Protein AF-A0A8D9GZ28-F1 (afdb_monomer_lite)

Organism: Brassica campestris (NCBI:txid3711)

pLDDT: mean 84.38, std 13.71, range [36.69, 97.56]

Structure (mmCIF, N/CA/C/O backbone):
data_AF-A0A8D9GZ28-F1
#
_entry.id   AF-A0A8D9GZ28-F1
#
loop_
_atom_site.group_PDB
_atom_site.id
_atom_site.type_symbol
_atom_site.label_atom_id
_atom_site.label_alt_id
_atom_site.label_comp_id
_atom_site.label_asym_id
_atom_site.label_entity_id
_atom_site.label_seq_id
_atom_site.pdbx_PDB_ins_code
_atom_site.Cartn_x
_atom_site.Cartn_y
_atom_site.Cartn_z
_atom_site.occupancy
_atom_site.B_iso_or_equiv
_atom_site.auth_seq_id
_atom_site.auth_comp_id
_atom_site.auth_asym_id
_atom_site.auth_atom_id
_atom_site.pdbx_PDB_model_num
ATOM 1 N N . HIS A 1 1 ? 12.705 -8.257 -7.515 1.00 62.69 1 HIS A N 1
ATOM 2 C CA . HIS A 1 1 ? 11.399 -8.961 -7.619 1.00 62.69 1 HIS A CA 1
ATOM 3 C C . HIS A 1 1 ? 10.559 -8.433 -8.793 1.00 62.69 1 HIS A C 1
ATOM 5 O O . HIS A 1 1 ? 10.977 -7.463 -9.415 1.00 62.69 1 HIS A O 1
ATOM 11 N N . VAL A 1 2 ? 9.420 -9.063 -9.138 1.00 76.19 2 VAL A N 1
ATOM 12 C CA . VAL A 1 2 ? 8.574 -8.707 -10.313 1.00 76.19 2 VAL A CA 1
ATOM 13 C C . VAL A 1 2 ? 8.165 -7.224 -10.328 1.00 76.19 2 VAL A C 1
ATOM 15 O O . VAL A 1 2 ? 8.176 -6.604 -11.382 1.00 76.19 2 VAL A O 1
ATOM 18 N N . LEU A 1 3 ? 7.915 -6.611 -9.168 1.00 77.62 3 LEU A N 1
ATOM 19 C CA . LEU A 1 3 ? 7.583 -5.180 -9.078 1.00 77.62 3 LEU A CA 1
ATOM 20 C C . LEU A 1 3 ? 8.746 -4.242 -9.447 1.00 77.62 3 LEU A C 1
ATOM 22 O O . LEU A 1 3 ? 8.520 -3.180 -10.010 1.00 77.62 3 LEU A O 1
ATOM 26 N N . GLU A 1 4 ? 9.990 -4.648 -9.198 1.00 75.75 4 GLU A N 1
ATOM 27 C CA . GLU A 1 4 ? 11.182 -3.823 -9.456 1.00 75.75 4 GLU A CA 1
ATOM 28 C C . GLU A 1 4 ? 11.716 -4.009 -10.884 1.00 75.75 4 GLU A C 1
ATOM 30 O O . GLU A 1 4 ? 12.167 -3.059 -11.523 1.00 75.75 4 GLU A O 1
ATOM 35 N N . ARG A 1 5 ? 11.691 -5.253 -11.389 1.00 77.81 5 ARG A N 1
ATOM 36 C CA . ARG A 1 5 ? 12.370 -5.661 -12.638 1.00 77.81 5 ARG A CA 1
ATOM 37 C C . ARG A 1 5 ? 11.463 -6.359 -13.654 1.00 77.81 5 ARG A C 1
ATOM 39 O O . ARG A 1 5 ? 11.914 -6.643 -14.757 1.00 77.81 5 ARG A O 1
ATOM 46 N N . GLY A 1 6 ? 10.218 -6.660 -13.290 1.00 79.19 6 GLY A N 1
ATOM 47 C CA . GLY A 1 6 ? 9.246 -7.293 -14.184 1.00 79.19 6 GLY A CA 1
ATOM 48 C C . GLY A 1 6 ? 8.712 -6.320 -15.227 1.00 79.19 6 GLY A C 1
ATOM 49 O O . GLY A 1 6 ? 8.890 -5.100 -15.102 1.00 79.19 6 GLY A O 1
ATOM 50 N N . LYS A 1 7 ? 8.065 -6.867 -16.256 1.00 84.12 7 LYS A N 1
ATOM 51 C CA . LYS A 1 7 ? 7.488 -6.085 -17.357 1.00 84.12 7 LYS A CA 1
ATOM 52 C C . LYS A 1 7 ? 6.308 -5.236 -16.859 1.00 84.12 7 LYS A C 1
ATOM 54 O O . LYS A 1 7 ? 5.641 -5.650 -15.909 1.00 84.12 7 LYS A O 1
ATOM 59 N N . PRO A 1 8 ? 5.995 -4.098 -17.505 1.00 81.44 8 PRO A N 1
ATOM 60 C CA . PRO A 1 8 ? 4.851 -3.263 -17.129 1.00 81.44 8 PRO A CA 1
ATOM 61 C C . PRO A 1 8 ? 3.535 -4.045 -16.997 1.00 81.44 8 PRO A C 1
ATOM 63 O O . PRO A 1 8 ? 2.832 -3.887 -16.006 1.00 81.44 8 PRO A O 1
ATOM 66 N N . ASP A 1 9 ? 3.257 -4.975 -17.916 1.00 85.31 9 ASP A N 1
ATOM 67 C CA . ASP A 1 9 ? 2.042 -5.804 -17.877 1.00 85.31 9 ASP A CA 1
ATOM 68 C C . ASP A 1 9 ? 1.974 -6.731 -16.654 1.00 85.31 9 ASP A C 1
ATOM 70 O O . ASP A 1 9 ? 0.899 -7.000 -16.120 1.00 85.31 9 ASP A O 1
ATOM 74 N N . GLU A 1 10 ? 3.119 -7.236 -16.190 1.00 84.88 10 GLU A N 1
ATOM 75 C CA . GLU A 1 10 ? 3.182 -8.085 -14.997 1.00 84.88 10 GLU A CA 1
ATOM 76 C C . GLU A 1 10 ? 2.933 -7.263 -13.732 1.00 84.88 10 GLU A C 1
ATOM 78 O O . GLU A 1 10 ? 2.242 -7.727 -12.826 1.00 84.88 10 GLU A O 1
ATOM 83 N N . ARG A 1 11 ? 3.454 -6.030 -13.687 1.00 83.56 11 ARG A N 1
ATOM 84 C CA . ARG A 1 11 ? 3.205 -5.084 -12.590 1.00 83.56 11 ARG A CA 1
ATOM 85 C C . ARG A 1 11 ? 1.737 -4.685 -12.544 1.00 83.56 11 ARG A C 1
ATOM 87 O O . ARG A 1 11 ? 1.128 -4.782 -11.483 1.00 83.56 11 ARG A O 1
ATOM 94 N N . ARG A 1 12 ? 1.150 -4.353 -13.697 1.00 84.75 12 ARG A N 1
ATOM 95 C CA . ARG A 1 12 ? -0.273 -4.017 -13.816 1.00 84.75 12 ARG A CA 1
ATOM 96 C C . ARG A 1 12 ? -1.169 -5.130 -13.285 1.00 84.75 12 ARG A C 1
ATOM 98 O O . ARG A 1 12 ? -2.037 -4.869 -12.466 1.00 84.75 12 ARG A O 1
ATOM 105 N N . ARG A 1 13 ? -0.896 -6.390 -13.637 1.00 88.12 13 ARG A N 1
ATOM 106 C CA . ARG A 1 13 ? -1.645 -7.546 -13.103 1.00 88.12 13 ARG A CA 1
ATOM 107 C C . ARG A 1 13 ? -1.566 -7.680 -11.582 1.00 88.12 13 ARG A C 1
ATOM 109 O O . ARG A 1 13 ? -2.478 -8.233 -10.970 1.00 88.12 13 ARG A O 1
ATOM 116 N N . ILE A 1 14 ? -0.460 -7.262 -10.966 1.00 87.62 14 ILE A N 1
ATOM 117 C CA . ILE A 1 14 ? -0.334 -7.252 -9.503 1.00 87.62 14 ILE A CA 1
ATOM 118 C C . ILE A 1 14 ? -1.200 -6.132 -8.929 1.00 87.62 14 ILE A C 1
ATOM 120 O O . ILE A 1 14 ? -1.945 -6.374 -7.984 1.00 87.62 14 ILE A O 1
ATOM 124 N N . ILE A 1 15 ? -1.147 -4.946 -9.530 1.00 86.31 15 ILE A N 1
ATOM 125 C CA . ILE A 1 15 ? -1.923 -3.778 -9.107 1.00 86.31 15 ILE A CA 1
ATOM 126 C C . ILE A 1 15 ? -3.421 -4.056 -9.222 1.00 86.31 15 ILE A C 1
ATOM 128 O O . ILE A 1 15 ? -4.127 -3.903 -8.235 1.00 86.31 15 ILE A O 1
ATOM 132 N N . GLU A 1 16 ? -3.883 -4.601 -10.348 1.00 88.56 16 GLU A N 1
ATOM 133 C CA . GLU A 1 16 ? -5.278 -5.017 -10.555 1.00 88.56 16 GLU A CA 1
ATOM 134 C C . GLU A 1 16 ? -5.781 -5.982 -9.471 1.00 88.56 16 GLU A C 1
ATOM 136 O O . GLU A 1 16 ? -6.952 -5.957 -9.101 1.00 88.56 16 GLU A O 1
ATOM 141 N N . LYS A 1 17 ? -4.907 -6.847 -8.939 1.00 89.38 17 LYS A N 1
ATOM 142 C CA . LYS A 1 17 ? -5.259 -7.765 -7.845 1.00 89.38 17 LYS A CA 1
ATOM 143 C C . LYS A 1 17 ? -5.279 -7.100 -6.470 1.00 89.38 17 LYS A C 1
ATOM 145 O O . LYS A 1 17 ? -5.920 -7.641 -5.565 1.00 89.38 17 LYS A O 1
ATOM 150 N N . LEU A 1 18 ? -4.542 -6.004 -6.300 1.00 87.75 18 LEU A N 1
ATOM 151 C CA . LEU A 1 18 ? -4.477 -5.224 -5.064 1.00 87.75 18 LEU A CA 1
ATOM 152 C C . LEU A 1 18 ? -5.599 -4.191 -4.979 1.00 87.75 18 LEU A C 1
ATOM 154 O O . LEU A 1 18 ? -6.067 -3.924 -3.875 1.00 87.75 18 LEU A O 1
ATOM 158 N N . THR A 1 19 ? -6.045 -3.647 -6.113 1.00 88.06 19 THR A N 1
ATOM 159 C CA . THR A 1 19 ? -7.162 -2.703 -6.179 1.00 88.06 19 THR A CA 1
ATOM 160 C C . THR A 1 19 ? -8.415 -3.292 -5.524 1.00 88.06 19 THR A C 1
ATOM 162 O O . THR A 1 19 ? -8.812 -4.430 -5.784 1.00 88.06 19 THR A O 1
ATOM 165 N N . GLY A 1 20 ? -9.036 -2.512 -4.645 1.00 89.56 20 GLY A N 1
ATOM 166 C CA . GLY A 1 20 ? -10.173 -2.895 -3.810 1.00 89.56 20 GLY A CA 1
ATOM 167 C C . GLY A 1 20 ? -9.808 -3.698 -2.557 1.00 89.56 20 GLY A C 1
ATOM 168 O O . GLY A 1 20 ? -10.710 -4.127 -1.836 1.00 89.56 20 GLY A O 1
ATOM 169 N N . LYS A 1 21 ? -8.519 -3.962 -2.310 1.00 93.12 21 LYS A N 1
ATOM 170 C CA . LYS A 1 21 ? -8.012 -4.701 -1.140 1.00 93.12 21 LYS A CA 1
ATOM 171 C C . LYS A 1 21 ? -6.796 -4.038 -0.493 1.00 93.12 21 LYS A C 1
ATOM 173 O O . LYS A 1 21 ? -6.164 -4.662 0.359 1.00 93.12 21 LYS A O 1
ATOM 178 N N . VAL A 1 22 ? -6.444 -2.813 -0.873 1.00 93.56 22 VAL A N 1
ATOM 179 C CA . VAL A 1 22 ? -5.212 -2.132 -0.455 1.00 93.56 22 VAL A CA 1
ATOM 180 C C . VAL A 1 22 ? -5.149 -2.038 1.061 1.00 93.56 22 VAL A C 1
ATOM 182 O O . VAL A 1 22 ? -4.195 -2.532 1.654 1.00 93.56 22 VAL A O 1
ATOM 185 N N . VAL A 1 23 ? -6.203 -1.516 1.693 1.00 93.06 23 VAL A N 1
ATOM 186 C CA . VAL A 1 23 ? -6.277 -1.349 3.154 1.00 93.06 23 VAL A CA 1
ATOM 187 C C . VAL A 1 23 ? -6.086 -2.688 3.877 1.00 93.06 23 VAL A C 1
ATOM 189 O O . VAL A 1 23 ? -5.270 -2.793 4.791 1.00 93.06 23 VAL A O 1
ATOM 192 N N . GLN A 1 24 ? -6.775 -3.740 3.420 1.00 94.81 24 GLN A N 1
ATOM 193 C CA . GLN A 1 24 ? -6.678 -5.079 4.007 1.00 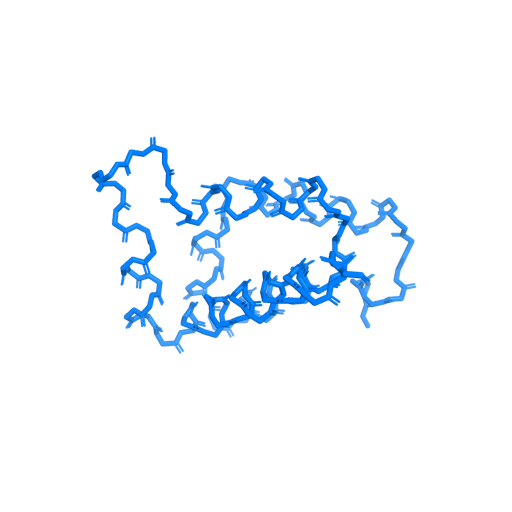94.81 24 GLN A CA 1
ATOM 194 C C . GLN A 1 24 ? -5.279 -5.691 3.827 1.00 94.81 24 GLN A C 1
ATOM 196 O O . GLN A 1 24 ? -4.742 -6.310 4.744 1.00 94.81 24 GLN A O 1
ATOM 201 N N . MET A 1 25 ? -4.680 -5.548 2.643 1.00 95.50 25 MET A N 1
ATOM 202 C CA . MET A 1 25 ? -3.348 -6.085 2.347 1.00 95.50 25 MET A CA 1
ATOM 203 C C . MET A 1 25 ? -2.250 -5.335 3.102 1.00 95.50 25 MET A C 1
ATOM 205 O O . MET A 1 25 ? -1.283 -5.956 3.538 1.00 95.50 25 MET A O 1
ATOM 209 N N . SER A 1 26 ? -2.412 -4.032 3.326 1.00 96.12 26 SER A N 1
ATOM 210 C CA . SER A 1 26 ? -1.479 -3.231 4.119 1.00 96.12 26 SER A CA 1
ATOM 211 C C . SER A 1 26 ? -1.400 -3.659 5.586 1.00 96.12 26 SER A C 1
ATOM 213 O O . SER A 1 26 ? -0.355 -3.480 6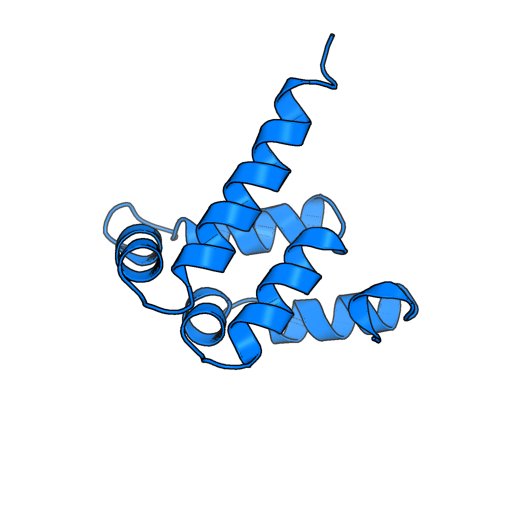.198 1.00 96.12 26 SER A O 1
ATOM 215 N N . GLN A 1 27 ? -2.460 -4.251 6.142 1.00 95.81 27 GLN A N 1
ATOM 216 C CA . GLN A 1 27 ? -2.501 -4.752 7.527 1.00 95.81 27 GLN A CA 1
ATOM 217 C C . GLN A 1 27 ? -1.923 -6.170 7.681 1.00 95.81 27 GLN A C 1
ATOM 219 O O . GLN A 1 27 ? -1.929 -6.748 8.767 1.00 95.81 27 GLN A O 1
ATOM 224 N N . ASN A 1 28 ? -1.437 -6.780 6.599 1.00 96.69 28 ASN A N 1
ATOM 225 C CA . ASN A 1 28 ? -0.829 -8.102 6.642 1.00 96.69 28 ASN A CA 1
ATOM 226 C C . ASN A 1 28 ? 0.699 -8.002 6.759 1.00 96.69 28 ASN A C 1
ATOM 228 O O . ASN A 1 28 ? 1.330 -7.304 5.972 1.00 96.69 28 ASN A O 1
ATOM 232 N N . MET A 1 29 ? 1.289 -8.799 7.657 1.00 94.94 29 MET A N 1
ATOM 233 C CA . MET A 1 29 ? 2.734 -8.841 7.939 1.00 94.94 29 MET A CA 1
ATOM 234 C C . MET A 1 29 ? 3.633 -8.949 6.694 1.00 94.94 29 MET A C 1
ATOM 236 O O . MET A 1 29 ? 4.745 -8.422 6.687 1.00 94.94 29 MET A O 1
ATOM 240 N N . TYR A 1 30 ? 3.187 -9.656 5.654 1.00 93.69 30 TYR A N 1
ATOM 241 C CA . TYR A 1 30 ? 3.979 -9.873 4.442 1.00 93.69 30 TYR A CA 1
ATOM 242 C C . TYR A 1 30 ? 3.468 -9.059 3.261 1.00 93.69 30 TYR A C 1
ATOM 244 O O . TYR A 1 30 ? 4.276 -8.531 2.494 1.00 93.69 30 TYR A O 1
ATOM 252 N N . ALA A 1 31 ? 2.145 -8.950 3.106 1.00 93.50 31 ALA A N 1
ATOM 253 C CA . ALA A 1 31 ? 1.565 -8.242 1.971 1.00 93.50 31 ALA A CA 1
ATOM 254 C C . ALA A 1 31 ? 1.758 -6.7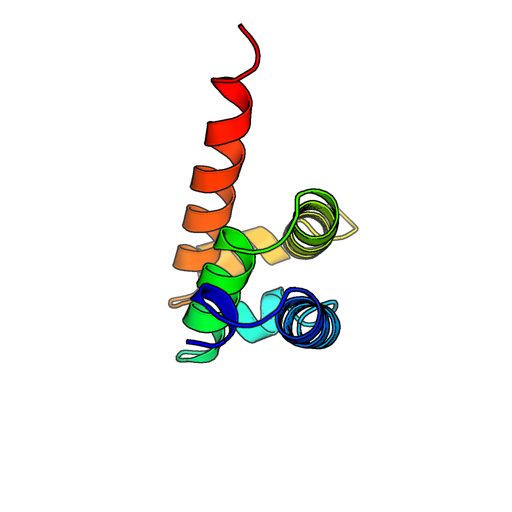20 2.064 1.00 93.50 31 ALA A C 1
ATOM 256 O O . ALA A 1 31 ? 1.822 -6.081 1.015 1.00 93.50 31 ALA A O 1
ATOM 257 N N . SER A 1 32 ? 1.964 -6.151 3.259 1.00 94.94 32 SER A N 1
ATOM 258 C CA . SER A 1 32 ? 2.306 -4.731 3.423 1.00 94.94 32 SER A CA 1
ATOM 259 C C . SER A 1 32 ? 3.530 -4.339 2.588 1.00 94.94 32 SER A C 1
ATOM 261 O O . SER A 1 32 ? 3.458 -3.394 1.806 1.00 94.94 32 SER A O 1
ATOM 263 N N . ASN A 1 33 ? 4.592 -5.151 2.626 1.00 92.88 33 ASN A N 1
ATOM 264 C CA . ASN A 1 33 ? 5.817 -4.928 1.851 1.00 92.88 33 ASN A CA 1
ATOM 265 C C . ASN A 1 33 ? 5.557 -4.938 0.336 1.00 92.88 33 ASN A C 1
ATOM 267 O O . ASN A 1 33 ? 6.196 -4.214 -0.428 1.00 92.88 33 ASN A O 1
ATOM 271 N N . VAL A 1 34 ? 4.616 -5.775 -0.116 1.00 91.75 34 VAL A N 1
ATOM 272 C CA . VAL A 1 34 ? 4.212 -5.833 -1.527 1.00 91.75 34 VAL A CA 1
ATOM 273 C C . VAL A 1 34 ? 3.477 -4.553 -1.910 1.00 91.75 34 VAL A C 1
ATOM 275 O O . VAL A 1 34 ? 3.755 -4.004 -2.974 1.00 91.75 34 VAL A O 1
ATOM 278 N N . VAL A 1 35 ? 2.589 -4.053 -1.046 1.00 93.31 35 VAL A N 1
ATOM 279 C CA . VAL A 1 35 ? 1.875 -2.787 -1.265 1.00 93.31 35 VAL A CA 1
ATOM 280 C C . VAL A 1 35 ? 2.854 -1.614 -1.311 1.00 93.31 35 VAL A C 1
ATOM 282 O O . VAL A 1 35 ? 2.787 -0.822 -2.247 1.00 93.31 35 VAL A O 1
ATOM 285 N N . GLU A 1 36 ? 3.816 -1.532 -0.388 1.00 92.06 36 GLU A N 1
ATOM 286 C CA . GLU A 1 36 ? 4.858 -0.493 -0.407 1.00 92.06 36 GLU A CA 1
ATOM 287 C C . GLU A 1 36 ? 5.634 -0.496 -1.728 1.00 92.06 36 GLU A C 1
ATOM 289 O O . GLU A 1 36 ? 5.770 0.539 -2.382 1.00 92.06 36 GLU A O 1
ATOM 294 N N . LYS A 1 37 ? 6.071 -1.677 -2.180 1.00 89.56 37 LYS A N 1
ATOM 295 C CA . LYS A 1 37 ? 6.769 -1.827 -3.463 1.00 89.56 37 LYS A CA 1
ATOM 296 C C . LYS A 1 37 ? 5.890 -1.501 -4.666 1.00 89.56 37 LYS A C 1
ATOM 298 O O . LYS A 1 37 ? 6.398 -0.993 -5.663 1.00 89.56 37 LYS A O 1
ATOM 303 N N . CYS A 1 38 ? 4.589 -1.772 -4.595 1.00 89.31 38 CYS A N 1
ATOM 304 C CA . CYS A 1 38 ? 3.658 -1.358 -5.642 1.00 89.31 38 CYS A CA 1
ATOM 305 C C . CYS A 1 38 ? 3.577 0.165 -5.724 1.00 89.31 38 CYS A C 1
ATOM 307 O O . CYS A 1 38 ? 3.701 0.703 -6.819 1.00 89.31 38 CYS A O 1
ATOM 309 N N . MET A 1 39 ? 3.464 0.857 -4.587 1.00 88.44 39 MET A N 1
ATOM 310 C CA . MET A 1 39 ? 3.411 2.322 -4.547 1.00 88.44 39 MET A CA 1
ATOM 311 C C . MET A 1 39 ? 4.664 2.966 -5.167 1.00 88.44 39 MET A C 1
ATOM 313 O O . MET A 1 39 ? 4.549 3.978 -5.860 1.00 88.44 39 MET A O 1
ATOM 317 N N . GLU A 1 40 ? 5.843 2.357 -4.980 1.00 87.00 40 GLU A N 1
ATOM 318 C CA . GLU A 1 40 ? 7.121 2.811 -5.561 1.00 87.00 40 GLU A CA 1
ATOM 319 C C . GLU A 1 40 ? 7.211 2.637 -7.090 1.00 87.00 40 GLU A C 1
ATOM 321 O O . GLU A 1 40 ? 7.891 3.417 -7.758 1.00 87.00 40 GLU A O 1
ATOM 326 N N . HIS A 1 41 ? 6.552 1.622 -7.658 1.00 84.12 41 HIS A N 1
ATOM 327 C CA . HIS A 1 41 ? 6.793 1.177 -9.041 1.00 84.12 41 HIS A CA 1
ATOM 328 C C . HIS A 1 41 ? 5.583 1.237 -9.978 1.00 84.12 41 HIS A C 1
ATOM 330 O O . HIS A 1 41 ? 5.718 0.899 -11.157 1.00 84.12 41 HIS A O 1
ATOM 336 N N . THR A 1 42 ? 4.428 1.650 -9.467 1.00 83.81 42 THR A N 1
ATOM 337 C CA . THR A 1 42 ? 3.207 1.907 -10.236 1.00 83.81 42 THR A CA 1
ATOM 338 C C . THR A 1 42 ? 3.253 3.272 -10.929 1.00 83.81 42 THR A C 1
ATOM 340 O O . THR A 1 42 ? 3.938 4.195 -10.459 1.00 83.81 42 THR A O 1
ATOM 343 N N . ASP A 1 43 ? 2.545 3.394 -12.055 1.00 84.38 43 ASP A N 1
ATOM 344 C CA . ASP A 1 43 ? 2.395 4.666 -12.759 1.00 84.38 43 ASP A CA 1
ATOM 345 C C . ASP A 1 43 ? 1.542 5.670 -11.961 1.00 84.38 43 ASP A C 1
ATOM 347 O O . ASP A 1 43 ? 0.967 5.350 -10.923 1.00 84.38 43 ASP A O 1
ATOM 351 N N . SER A 1 44 ? 1.515 6.933 -12.392 1.00 84.62 44 SER A N 1
ATOM 352 C CA . SER A 1 44 ? 0.825 7.996 -11.652 1.00 84.62 44 SER A CA 1
ATOM 353 C C . SER A 1 44 ? -0.677 7.758 -11.504 1.00 84.62 44 SER A C 1
ATOM 355 O O . SER A 1 44 ? -1.227 8.088 -10.458 1.00 84.62 44 SER A O 1
ATOM 357 N N . THR A 1 45 ? -1.322 7.188 -12.523 1.00 86.31 45 THR A N 1
ATOM 358 C CA . THR A 1 45 ? -2.776 6.992 -12.562 1.00 86.31 45 THR A CA 1
ATOM 359 C C . THR A 1 45 ? -3.182 5.826 -11.674 1.00 86.31 45 THR A C 1
ATOM 361 O O . THR A 1 45 ? -4.072 5.952 -10.839 1.00 86.31 45 THR A O 1
ATOM 364 N N . GLU A 1 46 ? -2.485 4.701 -11.797 1.00 86.19 46 GLU A N 1
ATOM 365 C CA . GLU A 1 46 ? -2.660 3.549 -10.920 1.00 86.19 46 GLU A CA 1
ATOM 366 C C . GLU A 1 46 ? -2.358 3.925 -9.456 1.00 86.19 46 GLU A C 1
ATOM 368 O O . GLU A 1 46 ? -3.107 3.548 -8.555 1.00 86.19 46 GLU A O 1
ATOM 373 N N . ARG A 1 47 ? -1.326 4.746 -9.203 1.00 87.81 47 ARG A N 1
ATOM 374 C CA . ARG A 1 47 ? -1.025 5.263 -7.858 1.00 87.81 47 ARG A CA 1
ATOM 375 C C . ARG A 1 47 ? -2.179 6.056 -7.264 1.00 87.81 47 ARG A C 1
ATOM 377 O O . ARG A 1 47 ? -2.472 5.890 -6.085 1.00 87.81 47 ARG A O 1
ATOM 384 N N . GLU A 1 48 ? -2.774 6.955 -8.044 1.00 88.06 48 GLU A N 1
ATOM 385 C CA . GLU A 1 48 ? -3.896 7.783 -7.594 1.00 88.06 48 GLU A CA 1
ATOM 386 C C . GLU A 1 48 ? -5.069 6.912 -7.150 1.00 88.06 48 GLU A C 1
ATOM 388 O O . GLU A 1 48 ? -5.553 7.103 -6.039 1.00 88.06 48 GLU A O 1
ATOM 393 N N . LEU A 1 49 ? -5.410 5.871 -7.915 1.00 88.75 49 LEU A N 1
ATOM 394 C CA . LEU A 1 49 ? -6.460 4.916 -7.540 1.00 88.7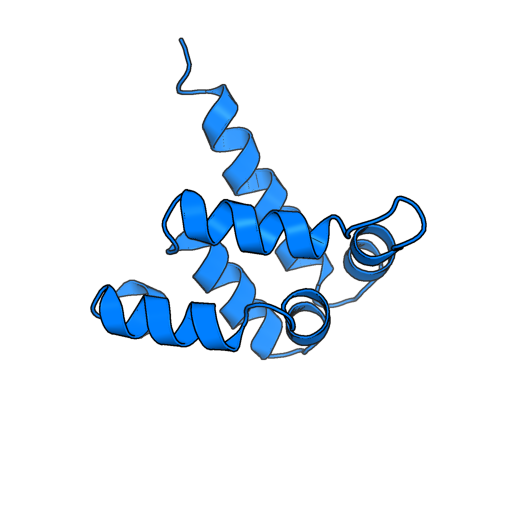5 49 LEU A CA 1
ATOM 395 C C . LEU A 1 49 ? -6.176 4.217 -6.201 1.00 88.75 49 LEU A C 1
ATOM 397 O O . LEU A 1 49 ? -7.068 4.079 -5.365 1.00 88.75 49 LEU A O 1
ATOM 401 N N . LEU A 1 50 ? -4.931 3.784 -5.972 1.00 89.56 50 LEU A N 1
ATOM 402 C CA . LEU A 1 50 ? -4.559 3.131 -4.711 1.00 89.56 50 LEU A CA 1
ATOM 403 C C . LEU A 1 50 ? -4.589 4.112 -3.526 1.00 89.56 50 LEU A C 1
ATOM 405 O O . LEU A 1 50 ? -4.936 3.721 -2.413 1.00 89.56 50 LEU A O 1
ATOM 409 N N . ILE A 1 51 ? -4.220 5.378 -3.748 1.00 89.69 51 ILE A N 1
ATOM 410 C CA . ILE A 1 51 ? -4.285 6.429 -2.723 1.00 89.69 51 ILE A CA 1
ATOM 411 C C . ILE A 1 51 ? -5.740 6.774 -2.401 1.00 89.69 51 ILE A C 1
ATOM 413 O O . ILE A 1 51 ? -6.079 6.871 -1.225 1.00 89.69 51 ILE A O 1
ATOM 417 N N . GLU A 1 52 ? -6.603 6.923 -3.406 1.00 89.38 52 GLU A N 1
ATOM 418 C CA . GLU A 1 52 ? -8.039 7.165 -3.214 1.00 89.38 52 GLU A CA 1
ATOM 419 C C . GLU A 1 52 ? -8.684 6.065 -2.363 1.00 89.38 52 GLU A C 1
ATOM 421 O O . GLU A 1 52 ? -9.469 6.349 -1.462 1.00 89.38 52 GLU A O 1
ATOM 426 N N . GLU A 1 53 ? -8.295 4.807 -2.571 1.00 90.00 53 GLU A N 1
ATOM 427 C CA . GLU A 1 53 ? -8.781 3.693 -1.758 1.00 90.00 53 GLU A CA 1
ATOM 428 C C . GLU A 1 53 ? -8.359 3.793 -0.281 1.00 90.00 53 GLU A C 1
ATOM 430 O O . GLU A 1 53 ? -9.162 3.518 0.616 1.00 90.00 53 GLU A O 1
ATOM 435 N N . ILE A 1 54 ? -7.116 4.217 -0.019 1.00 90.44 54 ILE A N 1
ATOM 436 C CA . ILE A 1 54 ? -6.592 4.441 1.339 1.00 90.44 54 ILE A CA 1
ATOM 437 C C . ILE A 1 54 ? -7.306 5.611 2.023 1.00 90.44 54 ILE A C 1
ATOM 439 O O . ILE A 1 54 ? -7.581 5.546 3.222 1.00 90.44 54 ILE A O 1
ATOM 443 N N . MET A 1 55 ? -7.593 6.676 1.272 1.00 88.38 55 MET A N 1
ATOM 444 C CA . MET A 1 55 ? -8.316 7.843 1.781 1.00 88.38 55 MET A CA 1
ATOM 445 C C . MET A 1 55 ? -9.776 7.515 2.116 1.00 88.38 55 MET A C 1
ATOM 447 O O . MET A 1 55 ? -10.349 8.174 2.978 1.00 88.38 55 MET A O 1
ATOM 451 N N . GLY A 1 56 ? -10.344 6.480 1.492 1.00 84.69 56 GLY A N 1
ATOM 452 C CA . GLY A 1 56 ? -11.753 6.131 1.636 1.00 84.69 56 GLY A CA 1
ATOM 453 C C . GLY A 1 56 ? -12.653 6.982 0.738 1.00 84.69 56 GLY A C 1
ATOM 454 O O . GLY A 1 56 ? -12.235 7.984 0.160 1.00 84.69 56 GLY A O 1
ATOM 455 N N . LYS A 1 57 ? -13.908 6.555 0.579 1.00 75.75 57 LYS A N 1
ATOM 456 C CA . LYS A 1 57 ? -14.909 7.231 -0.266 1.00 75.75 57 LYS A CA 1
ATOM 457 C C . LYS A 1 57 ? -15.749 8.243 0.512 1.00 75.75 57 LYS A C 1
ATOM 459 O O . LYS A 1 57 ? -16.400 9.085 -0.101 1.00 75.75 57 LYS A O 1
ATOM 464 N N . SER A 1 58 ? -15.760 8.137 1.836 1.00 75.81 58 SER A N 1
ATOM 465 C CA . SER A 1 58 ? -16.487 9.015 2.752 1.00 75.81 58 SER A CA 1
ATOM 466 C C . SER A 1 58 ? -15.592 9.403 3.925 1.00 75.81 58 SER A C 1
ATOM 468 O O . SER A 1 58 ? -14.713 8.640 4.308 1.00 75.81 58 SER A O 1
ATOM 470 N N . GLU A 1 59 ? -15.855 10.548 4.555 1.00 66.12 59 GLU A N 1
ATOM 471 C CA . GLU A 1 59 ? -15.203 10.932 5.819 1.00 66.12 59 GLU A CA 1
ATOM 472 C C . GLU A 1 59 ? -15.493 9.937 6.961 1.00 66.12 59 GLU A C 1
ATOM 474 O O . GLU A 1 59 ? -14.764 9.886 7.950 1.00 66.12 59 GLU A O 1
ATOM 479 N N . GLU A 1 60 ? -16.534 9.112 6.816 1.00 72.56 60 GLU A N 1
ATOM 480 C CA . GLU A 1 60 ? -16.847 8.014 7.738 1.00 72.56 60 GLU A CA 1
ATOM 481 C C . GLU A 1 60 ? -15.888 6.815 7.593 1.00 72.56 60 GLU A C 1
ATOM 483 O O . GLU A 1 60 ? -15.748 6.013 8.528 1.00 72.56 60 GLU A O 1
ATOM 488 N N . ASP A 1 61 ? -15.184 6.704 6.459 1.00 75.69 61 ASP A N 1
ATOM 489 C CA . ASP A 1 61 ? -14.199 5.654 6.219 1.00 75.69 61 ASP A CA 1
ATOM 490 C C . ASP A 1 61 ? -12.928 5.956 7.018 1.00 75.69 61 ASP A C 1
ATOM 492 O O . ASP A 1 61 ? -11.997 6.632 6.584 1.00 75.69 61 ASP A O 1
ATOM 496 N N . ASN A 1 62 ? -12.844 5.379 8.212 1.00 84.56 62 ASN A N 1
ATOM 497 C CA . ASN A 1 62 ? -11.685 5.499 9.097 1.00 84.56 62 ASN A CA 1
ATOM 498 C C . ASN A 1 62 ? -10.452 4.703 8.609 1.00 84.56 62 ASN A C 1
ATOM 500 O O . ASN A 1 62 ? -9.613 4.316 9.423 1.00 84.56 62 ASN A O 1
ATOM 504 N N . HIS A 1 63 ? -10.323 4.435 7.305 1.00 91.12 63 HIS A N 1
ATOM 505 C CA . HIS A 1 63 ? -9.249 3.626 6.721 1.00 91.12 63 HIS A CA 1
ATOM 506 C C . HIS A 1 63 ? -7.872 4.187 7.055 1.00 91.12 63 HIS A C 1
ATOM 508 O O . HIS A 1 63 ? -7.049 3.483 7.639 1.00 91.12 63 HIS A O 1
ATOM 514 N N . LEU A 1 64 ? -7.644 5.472 6.779 1.00 90.12 64 LEU A N 1
ATOM 515 C CA . LEU A 1 64 ? -6.367 6.113 7.072 1.00 90.12 64 LEU A CA 1
ATOM 516 C C . LEU A 1 64 ? -6.034 6.052 8.572 1.00 90.12 64 LEU A C 1
ATOM 518 O O . LEU A 1 64 ? -4.913 5.709 8.947 1.00 90.12 64 LEU A O 1
ATOM 522 N N . LEU A 1 65 ? -7.015 6.320 9.440 1.00 90.88 65 LEU A N 1
ATOM 523 C CA . LEU A 1 65 ? -6.828 6.269 10.892 1.00 90.88 65 LEU A CA 1
ATOM 524 C C . LEU A 1 65 ? -6.525 4.846 11.385 1.00 90.88 65 LEU A C 1
ATOM 526 O O . LEU A 1 65 ? -5.668 4.666 12.252 1.00 90.88 65 LEU A O 1
ATOM 530 N N . ALA A 1 66 ? -7.210 3.841 10.839 1.00 92.38 66 ALA A N 1
ATOM 531 C CA . ALA A 1 66 ? -6.968 2.436 11.142 1.00 92.38 66 ALA A CA 1
ATOM 532 C C . ALA A 1 66 ? -5.573 2.001 10.678 1.00 92.38 66 ALA A C 1
ATOM 534 O O . ALA A 1 66 ? -4.863 1.336 11.426 1.00 92.38 66 ALA A O 1
ATOM 535 N N . MET A 1 67 ? -5.149 2.423 9.485 1.00 95.31 67 MET A N 1
ATOM 536 C CA . MET A 1 67 ? -3.833 2.091 8.940 1.00 95.31 67 MET A CA 1
ATOM 537 C C . MET A 1 67 ? -2.693 2.743 9.726 1.00 95.31 67 MET A C 1
ATOM 539 O O . MET A 1 67 ? -1.694 2.087 9.995 1.00 95.31 67 MET A O 1
ATOM 543 N N . VAL A 1 68 ? -2.843 4.002 10.151 1.00 94.88 68 VAL A N 1
ATOM 544 C CA . VAL A 1 68 ? -1.833 4.699 10.971 1.00 94.88 68 VAL A CA 1
ATOM 545 C C . VAL A 1 68 ? -1.624 4.019 12.328 1.00 94.88 68 VAL A C 1
ATOM 547 O O . VAL A 1 68 ? -0.515 4.037 12.857 1.00 94.88 68 VAL A O 1
ATOM 550 N N . LYS A 1 69 ? -2.674 3.417 12.898 1.00 94.50 69 LYS A N 1
ATOM 551 C CA . LYS A 1 69 ? -2.610 2.708 14.186 1.00 94.50 69 LYS A CA 1
ATOM 552 C C . LYS A 1 69 ? -2.161 1.249 14.065 1.00 94.50 69 LYS A C 1
ATOM 554 O O . LYS A 1 69 ? -1.851 0.635 15.083 1.00 94.50 69 LYS A O 1
ATOM 559 N N . ASP A 1 70 ? -2.159 0.688 12.861 1.00 97.56 70 ASP A N 1
ATOM 560 C CA . ASP A 1 70 ? -1.800 -0.706 12.624 1.00 97.56 70 ASP A CA 1
ATOM 561 C C . ASP A 1 70 ? -0.277 -0.909 12.592 1.00 97.56 70 ASP A C 1
ATOM 563 O O . ASP A 1 70 ? 0.470 -0.070 12.092 1.00 97.56 70 ASP A O 1
ATOM 567 N N . GLN A 1 71 ? 0.190 -2.054 13.093 1.00 96.25 71 GLN A N 1
ATOM 568 C CA . GLN A 1 71 ? 1.616 -2.380 13.225 1.00 96.25 71 GLN A CA 1
ATOM 569 C C . GLN A 1 71 ? 2.360 -2.563 11.887 1.00 96.25 71 GLN A C 1
ATOM 571 O O . GLN A 1 71 ? 3.586 -2.472 11.872 1.00 96.25 71 GLN A O 1
ATOM 576 N N . TYR A 1 72 ? 1.651 -2.786 10.774 1.00 96.81 72 TYR A N 1
ATOM 577 C CA . TYR A 1 72 ? 2.234 -2.956 9.438 1.00 96.81 72 TYR A CA 1
ATOM 578 C C . TYR A 1 72 ? 1.778 -1.864 8.464 1.00 96.81 72 TYR A C 1
ATOM 580 O O . TYR A 1 72 ? 2.592 -1.309 7.725 1.00 96.81 72 TYR A O 1
ATOM 588 N N . ALA A 1 73 ? 0.495 -1.498 8.480 1.00 95.50 73 ALA A N 1
ATOM 589 C CA . ALA A 1 73 ? -0.052 -0.551 7.512 1.00 95.50 73 ALA A CA 1
ATOM 590 C C . ALA A 1 73 ? 0.472 0.883 7.707 1.00 95.50 73 ALA A C 1
ATOM 592 O O . ALA A 1 73 ? 0.459 1.672 6.760 1.00 95.50 73 ALA A O 1
ATOM 593 N N . ASN A 1 74 ? 0.994 1.217 8.893 1.00 96.06 74 ASN A N 1
ATOM 594 C CA . ASN A 1 74 ? 1.594 2.525 9.158 1.00 96.06 74 ASN A CA 1
ATOM 595 C C . ASN A 1 74 ? 2.792 2.816 8.231 1.00 96.06 74 ASN A C 1
ATOM 597 O O . ASN A 1 74 ? 2.977 3.965 7.825 1.00 96.06 74 ASN A O 1
ATOM 601 N N . TYR A 1 75 ? 3.551 1.789 7.833 1.00 95.12 75 TYR A N 1
ATOM 602 C CA . TYR A 1 75 ? 4.668 1.928 6.894 1.00 95.12 75 TYR A CA 1
ATOM 603 C C . TYR A 1 75 ? 4.176 2.270 5.482 1.00 95.12 75 TYR A C 1
ATOM 605 O O . TYR A 1 75 ? 4.722 3.158 4.827 1.00 95.12 75 TYR A O 1
ATOM 613 N N . VAL A 1 76 ? 3.058 1.671 5.053 1.00 94.50 76 VAL A N 1
ATOM 614 C CA . VAL A 1 76 ? 2.402 2.002 3.777 1.00 94.50 76 VAL A CA 1
ATOM 615 C C . VAL A 1 76 ? 1.939 3.460 3.762 1.00 94.50 76 VAL A C 1
ATOM 617 O O . VAL A 1 76 ? 2.163 4.162 2.777 1.00 94.50 76 VAL A O 1
ATOM 620 N N . VAL A 1 77 ? 1.342 3.951 4.855 1.00 94.06 77 VAL A N 1
ATOM 621 C CA . VAL A 1 77 ? 0.912 5.358 4.951 1.00 94.06 77 VAL A CA 1
ATOM 622 C C . VAL A 1 77 ? 2.108 6.306 4.849 1.00 94.06 77 VAL A C 1
ATOM 624 O O . VAL A 1 77 ? 2.059 7.282 4.098 1.00 94.06 77 VAL A O 1
ATOM 627 N N . GLN A 1 78 ? 3.207 6.009 5.547 1.00 93.12 78 GLN A N 1
ATOM 628 C CA . GLN A 1 78 ? 4.441 6.795 5.447 1.00 93.12 78 GLN A CA 1
ATOM 629 C C . GLN A 1 78 ? 4.973 6.816 4.009 1.00 93.12 78 GLN A C 1
ATOM 631 O O . GLN A 1 78 ? 5.261 7.891 3.482 1.00 93.12 78 GLN A O 1
ATOM 636 N N . LYS A 1 79 ? 5.001 5.659 3.334 1.00 91.44 79 LYS A N 1
ATOM 637 C CA . LYS A 1 79 ? 5.427 5.538 1.934 1.00 91.44 79 LYS A CA 1
ATOM 638 C C . LYS A 1 79 ? 4.578 6.390 0.988 1.00 91.44 79 LYS A C 1
ATOM 640 O O . LYS A 1 79 ? 5.114 7.099 0.136 1.00 91.44 79 LYS A O 1
ATOM 645 N N . VAL A 1 80 ? 3.256 6.371 1.155 1.00 90.50 80 VAL A N 1
ATOM 646 C CA . VAL A 1 80 ? 2.330 7.202 0.370 1.00 90.50 80 VAL A CA 1
ATOM 647 C C . VAL A 1 80 ? 2.622 8.694 0.564 1.00 90.50 80 VAL A C 1
ATOM 649 O O . VAL A 1 80 ? 2.631 9.453 -0.413 1.00 90.50 80 VAL A O 1
ATOM 652 N N . LEU A 1 81 ? 2.909 9.124 1.797 1.00 89.12 81 LEU A N 1
ATOM 653 C CA . LEU A 1 81 ? 3.270 10.511 2.098 1.00 89.12 81 LEU A CA 1
ATOM 654 C C . LEU A 1 81 ? 4.632 10.899 1.503 1.00 89.12 81 LEU A C 1
ATOM 656 O O . LEU A 1 81 ? 4.755 11.993 0.954 1.00 89.12 81 LEU A O 1
ATOM 660 N N . GLU A 1 82 ? 5.641 10.027 1.566 1.00 88.19 82 GLU A N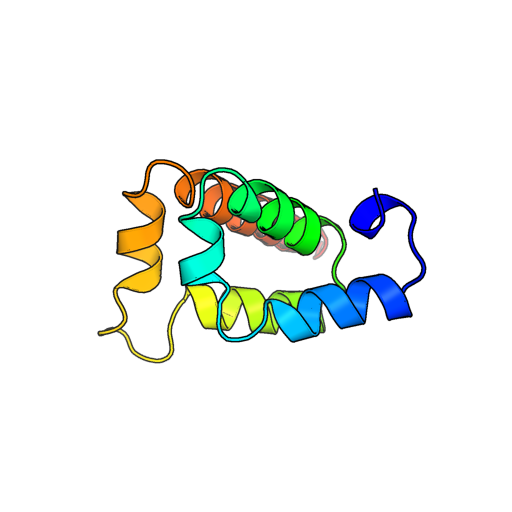 1
ATOM 661 C CA . GLU A 1 82 ? 6.960 10.243 0.947 1.00 88.19 82 GLU A CA 1
ATOM 662 C C . GLU A 1 82 ? 6.844 10.473 -0.562 1.00 88.19 82 GLU A C 1
ATOM 664 O O . GLU A 1 82 ? 7.340 11.469 -1.095 1.00 88.19 82 GLU A O 1
ATOM 669 N N . ILE A 1 83 ? 6.123 9.587 -1.247 1.00 84.06 83 ILE A N 1
ATOM 670 C CA . ILE A 1 83 ? 5.946 9.646 -2.700 1.00 84.06 83 ILE A CA 1
ATOM 671 C C . ILE A 1 83 ? 5.100 10.863 -3.098 1.00 84.06 83 ILE A C 1
ATOM 673 O O . ILE A 1 83 ? 5.348 11.490 -4.130 1.00 84.06 83 ILE A O 1
ATOM 677 N N . SER A 1 84 ? 4.123 11.243 -2.271 1.00 75.56 84 SER A N 1
ATOM 678 C CA . SER A 1 84 ? 3.296 12.428 -2.514 1.00 75.56 84 SER A CA 1
ATOM 679 C C . SER A 1 84 ? 4.062 13.736 -2.325 1.00 75.56 84 SER A C 1
ATOM 681 O O . SER A 1 84 ? 3.853 14.665 -3.102 1.00 75.56 84 SER A O 1
ATOM 683 N N . LYS A 1 85 ? 4.992 13.809 -1.363 1.00 60.62 85 LYS A N 1
ATOM 684 C CA . LYS A 1 85 ? 5.875 14.975 -1.177 1.00 60.62 85 LYS A CA 1
ATOM 685 C C . LYS A 1 85 ? 6.795 15.207 -2.377 1.00 60.62 85 LYS A C 1
ATOM 687 O O . LYS A 1 85 ? 7.049 16.358 -2.715 1.00 60.62 85 LYS A O 1
ATOM 692 N N . GLY A 1 86 ? 7.222 14.150 -3.074 1.00 55.66 86 GLY A N 1
ATOM 693 C CA . GLY A 1 86 ? 8.009 14.264 -4.310 1.00 55.66 86 GLY A CA 1
ATOM 694 C C . GLY A 1 86 ? 7.322 15.071 -5.425 1.00 55.66 86 GLY A C 1
ATOM 695 O O . GLY A 1 86 ? 8.004 15.672 -6.248 1.00 55.66 86 GLY A O 1
ATOM 696 N N . ARG A 1 87 ? 5.981 15.167 -5.424 1.00 50.25 87 ARG A N 1
ATOM 697 C CA . ARG A 1 87 ? 5.224 15.995 -6.384 1.00 50.25 87 ARG A CA 1
ATOM 698 C C . ARG A 1 87 ? 5.301 17.499 -6.114 1.00 50.25 87 ARG A C 1
ATOM 700 O O . ARG A 1 87 ? 5.088 18.267 -7.046 1.00 50.25 87 ARG A O 1
ATOM 707 N N . PHE A 1 88 ? 5.614 17.927 -4.889 1.00 43.94 88 PHE A N 1
ATOM 708 C CA . PHE A 1 88 ? 5.714 19.354 -4.559 1.00 43.94 88 PHE A CA 1
ATOM 709 C C . PHE A 1 88 ? 7.030 19.991 -5.035 1.00 43.94 88 PHE A C 1
ATOM 711 O O . PHE A 1 88 ? 7.048 21.184 -5.296 1.00 43.94 88 PHE A O 1
ATOM 718 N N . TRP A 1 89 ? 8.098 19.207 -5.222 1.00 43.59 89 TRP A N 1
ATOM 719 C CA . TRP A 1 89 ? 9.426 19.713 -5.617 1.00 43.59 89 TRP A CA 1
ATOM 720 C C . TRP A 1 89 ? 9.702 19.691 -7.132 1.00 43.59 89 TRP A C 1
ATOM 722 O O . TRP A 1 89 ? 10.774 20.100 -7.557 1.00 43.59 89 TRP A O 1
ATOM 732 N N . CYS A 1 90 ? 8.773 19.195 -7.957 1.00 43.19 90 CYS A N 1
ATOM 733 C CA . CYS A 1 90 ? 8.894 19.186 -9.429 1.00 43.19 90 CYS A CA 1
ATOM 734 C C . CYS A 1 90 ? 7.936 20.173 -10.123 1.00 4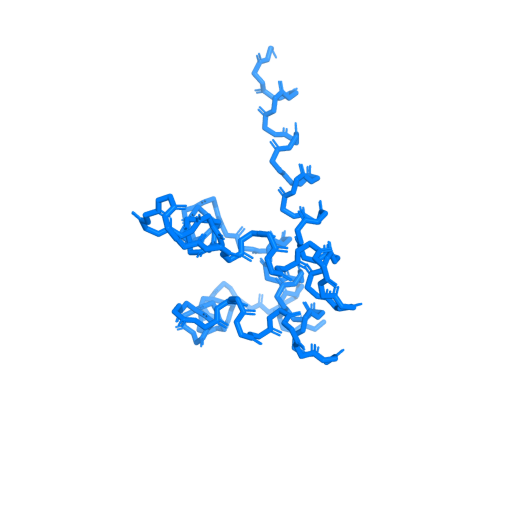3.19 90 CYS A C 1
ATOM 736 O O . CYS A 1 90 ? 7.708 20.075 -11.327 1.00 43.19 90 CYS A O 1
ATOM 738 N N . ARG A 1 91 ? 7.357 21.113 -9.369 1.00 37.00 91 ARG A N 1
ATOM 739 C CA . ARG A 1 91 ? 6.620 22.266 -9.900 1.00 37.00 91 ARG A CA 1
ATOM 740 C C . ARG A 1 91 ? 7.295 23.571 -9.467 1.00 37.00 91 ARG A C 1
ATOM 742 O O . ARG A 1 91 ? 6.648 24.401 -8.846 1.00 37.00 91 ARG A O 1
ATOM 749 N N . GLU A 1 92 ? 8.569 23.737 -9.799 1.00 36.69 92 GLU A N 1
ATOM 750 C CA . GLU A 1 92 ? 9.225 25.049 -9.933 1.00 36.69 92 GLU A CA 1
ATOM 751 C C . GLU A 1 92 ? 10.174 25.015 -11.132 1.00 36.69 92 GLU A C 1
ATOM 753 O O . GLU A 1 92 ? 10.858 23.978 -11.306 1.00 36.69 92 GLU A O 1
#

Secondary structure (DSSP, 8-state):
-HHHHS-HHHHHHHHHHHTT-HHHHHTSTTHHHHHHHHHHHS-HHHHHHHHHHHH-SSTT-THHHHHHHSTTHHHHHHHHHHHHHTTTTT--

Sequence (92 aa):
HVLERGKPDERRRIIEKLTGKVVQMSQNMYASNVVEKCMEHTDSTERELLIEEIMGKSEEDNHLLAMVKDQYANYVVQKVLEISKGRFWCRE

Radius of gyration: 13.01 Å; chains: 1; bounding box: 29×35×32 Å

Foldseek 3Di:
DCLVPNDPVSLVVVLVVCQVPVLVLQLDPPSVVVSLSNCVRPDPVSNVSSVDVQVDPDPVPCSVVVLCPHPRSVVVNVSNVVVVVVVVVPPD

InterPro domains:
  IPR001313 Pumilio RNA-binding repeat [PF00806] (2-19)
  IPR001313 Pumilio RNA-binding repeat [PF00806] (22-55)
  IPR001313 Pumilio RNA-binding repeat [PF00806] (63-83)
  IPR001313 Pumilio RNA-binding repeat [PS50302] (17-52)
  IPR001313 Pumilio RNA-binding repeat [PS50302] (53-92)
  IPR001313 Pumilio RNA-binding repeat [SM00025] (17-52)
  IPR001313 Pumilio RNA-binding repeat [SM00025] (59-89)
  IPR011989 Armadillo-like helical [G3DSA:1.25.10.10] (1-88)
  IPR016024 Armadillo-type fold [SSF48371] (1-88)
  IPR033133 Pumilio homology domain [PS50303] (1-92)